Protein AF-A0A2H0CAC3-F1 (afdb_monomer_lite)

Structure (mmCIF, N/CA/C/O backbone):
data_AF-A0A2H0CAC3-F1
#
_entry.id   AF-A0A2H0CAC3-F1
#
loop_
_atom_site.group_PDB
_atom_site.id
_atom_site.type_symbol
_atom_site.label_atom_id
_atom_site.label_alt_id
_atom_site.label_comp_id
_atom_site.label_asym_id
_atom_site.label_entity_id
_atom_site.label_seq_id
_atom_site.pdbx_PDB_ins_code
_atom_site.Cartn_x
_atom_site.Cartn_y
_atom_site.Cartn_z
_atom_site.occupancy
_atom_site.B_iso_or_equiv
_atom_site.auth_seq_id
_atom_site.auth_comp_id
_atom_site.auth_asym_id
_atom_site.auth_atom_id
_atom_site.pdbx_PDB_model_num
ATOM 1 N N . MET A 1 1 ? -10.358 9.473 14.433 1.00 56.28 1 MET A N 1
ATOM 2 C CA . MET A 1 1 ? -10.907 9.591 13.057 1.00 56.28 1 MET A CA 1
ATOM 3 C C . MET A 1 1 ? -10.066 10.389 12.055 1.00 56.28 1 MET A C 1
ATOM 5 O O . MET A 1 1 ? -9.382 9.755 11.263 1.00 56.28 1 MET A O 1
ATOM 9 N N . LYS A 1 2 ? -10.074 11.737 12.055 1.00 62.16 2 LYS A N 1
ATOM 10 C CA . LYS A 1 2 ? -9.487 12.560 10.967 1.00 62.16 2 LYS A CA 1
ATOM 11 C C . LYS A 1 2 ? -8.041 12.180 10.608 1.00 62.16 2 LYS A C 1
ATOM 13 O O . LYS A 1 2 ? -7.744 11.921 9.451 1.00 62.16 2 LYS A O 1
ATOM 18 N N . LYS A 1 3 ? -7.162 12.042 11.608 1.00 69.75 3 LYS A N 1
ATOM 19 C CA . LYS A 1 3 ? -5.738 11.711 11.398 1.00 69.75 3 LYS A CA 1
ATOM 20 C C . LYS A 1 3 ? -5.499 10.351 10.714 1.00 69.75 3 LYS A C 1
ATOM 22 O O . LYS A 1 3 ? -4.533 10.241 9.973 1.00 69.75 3 LYS A O 1
ATOM 27 N N . LEU A 1 4 ? -6.343 9.336 10.943 1.00 68.31 4 LEU A N 1
ATOM 28 C CA . LEU A 1 4 ? -6.208 8.018 10.294 1.00 68.31 4 LEU A CA 1
ATOM 29 C C . LEU A 1 4 ? -6.630 8.098 8.821 1.00 68.31 4 LEU A C 1
ATOM 31 O O . LEU A 1 4 ? -5.912 7.634 7.944 1.00 68.31 4 LEU A O 1
ATOM 35 N N . ILE A 1 5 ? -7.757 8.768 8.563 1.00 70.94 5 ILE A N 1
ATOM 36 C CA . ILE A 1 5 ? -8.285 8.991 7.214 1.00 70.94 5 ILE A CA 1
ATOM 37 C C . ILE A 1 5 ? -7.288 9.809 6.382 1.00 70.94 5 ILE A C 1
ATOM 39 O O . ILE A 1 5 ? -6.946 9.397 5.281 1.00 70.94 5 ILE A O 1
ATOM 43 N N . TYR A 1 6 ? -6.738 10.903 6.927 1.00 71.75 6 TYR A N 1
ATOM 44 C CA . TYR A 1 6 ? -5.716 11.699 6.235 1.00 71.75 6 TYR A CA 1
ATOM 45 C C . TYR A 1 6 ? -4.440 10.901 5.944 1.00 71.75 6 TYR A C 1
ATOM 47 O O . TYR A 1 6 ? -3.885 11.040 4.860 1.00 71.75 6 TYR A O 1
ATOM 55 N N . LYS A 1 7 ? -3.991 10.039 6.869 1.00 70.62 7 LYS A N 1
ATOM 56 C CA . LYS A 1 7 ? -2.827 9.166 6.640 1.00 70.62 7 LYS A CA 1
ATOM 57 C C . LYS A 1 7 ? -3.083 8.139 5.538 1.00 70.62 7 LYS A C 1
ATOM 59 O O . LYS A 1 7 ? -2.216 7.953 4.694 1.00 70.62 7 LYS A O 1
ATOM 64 N N . ASN A 1 8 ? -4.264 7.522 5.516 1.00 71.31 8 ASN A N 1
ATOM 65 C CA . ASN A 1 8 ? -4.641 6.586 4.458 1.00 71.31 8 ASN A CA 1
ATOM 66 C C . ASN A 1 8 ? -4.751 7.286 3.098 1.00 71.31 8 ASN A C 1
ATOM 68 O O . ASN A 1 8 ? -4.200 6.792 2.124 1.00 71.31 8 ASN A O 1
ATOM 72 N N . ILE A 1 9 ? -5.401 8.452 3.035 1.00 75.69 9 ILE A N 1
ATOM 73 C CA . ILE A 1 9 ? -5.520 9.236 1.796 1.00 75.69 9 ILE A CA 1
ATOM 74 C C . ILE A 1 9 ? -4.135 9.664 1.297 1.00 75.69 9 ILE A C 1
ATOM 76 O O . ILE A 1 9 ? -3.822 9.445 0.133 1.00 75.69 9 ILE A O 1
ATOM 80 N N . ALA A 1 10 ? -3.279 10.207 2.168 1.00 71.38 10 ALA A N 1
ATOM 81 C CA . ALA A 1 10 ? -1.927 10.619 1.792 1.00 71.38 10 ALA A CA 1
ATOM 82 C C . ALA A 1 10 ? -1.077 9.442 1.288 1.00 71.38 10 ALA A C 1
ATOM 84 O O . ALA A 1 10 ? -0.361 9.583 0.302 1.00 71.38 10 ALA A O 1
ATOM 85 N N . ALA A 1 11 ? -1.180 8.277 1.929 1.00 68.81 11 ALA A N 1
ATOM 86 C CA . ALA A 1 11 ? -0.456 7.079 1.520 1.00 68.81 11 ALA A CA 1
ATOM 87 C C . ALA A 1 11 ? -0.989 6.482 0.206 1.00 68.81 11 ALA A C 1
ATOM 89 O O . ALA A 1 11 ? -0.193 6.029 -0.609 1.00 68.81 11 ALA A O 1
ATOM 90 N N . ILE A 1 12 ? -2.304 6.530 -0.040 1.00 73.75 12 ILE A N 1
ATOM 91 C CA . ILE A 1 12 ? -2.899 6.136 -1.327 1.00 73.75 12 ILE A CA 1
ATOM 92 C C . ILE A 1 12 ? -2.434 7.079 -2.441 1.00 73.75 12 ILE A C 1
ATOM 94 O O . ILE A 1 12 ? -2.011 6.613 -3.495 1.00 73.75 12 ILE A O 1
ATOM 98 N N . ILE A 1 13 ? -2.459 8.394 -2.199 1.00 75.25 13 ILE A N 1
ATOM 99 C CA . ILE A 1 13 ? -1.962 9.387 -3.159 1.00 75.25 13 ILE A CA 1
ATOM 100 C C . ILE A 1 13 ? -0.482 9.132 -3.451 1.00 75.25 13 ILE A C 1
ATOM 102 O O . ILE A 1 13 ? -0.104 9.067 -4.613 1.00 75.25 13 ILE A O 1
ATOM 106 N N . LEU A 1 14 ? 0.346 8.913 -2.425 1.00 73.81 14 LEU A N 1
ATOM 107 C CA . LEU A 1 14 ? 1.758 8.568 -2.604 1.00 73.81 14 LEU A CA 1
ATOM 108 C C . LEU A 1 14 ? 1.937 7.290 -3.429 1.00 73.81 14 LEU A C 1
ATOM 110 O O . LEU A 1 14 ? 2.750 7.291 -4.344 1.00 73.81 14 LEU A O 1
ATOM 114 N N . LEU A 1 15 ? 1.165 6.234 -3.163 1.00 73.44 15 LEU A N 1
ATOM 115 C CA . LEU A 1 15 ? 1.240 4.967 -3.901 1.00 73.44 15 LEU A CA 1
ATOM 116 C C . LEU A 1 15 ? 0.838 5.074 -5.374 1.00 73.44 15 LEU A C 1
ATOM 118 O O . LEU A 1 15 ? 1.261 4.234 -6.157 1.00 73.44 15 LEU A O 1
ATOM 122 N N . ILE A 1 16 ? 0.041 6.071 -5.756 1.00 75.12 16 ILE A N 1
ATOM 123 C CA . ILE A 1 16 ? -0.349 6.303 -7.155 1.00 75.12 16 ILE A CA 1
ATOM 124 C C . ILE A 1 16 ? 0.626 7.276 -7.827 1.00 75.12 16 ILE A C 1
ATOM 126 O O . ILE A 1 16 ? 1.103 7.025 -8.932 1.00 75.12 16 ILE A O 1
ATOM 130 N N . VAL A 1 17 ? 0.956 8.376 -7.146 1.00 74.44 17 VAL A N 1
ATOM 131 C CA . VAL A 1 17 ? 1.767 9.468 -7.695 1.00 74.44 17 VAL A CA 1
ATOM 132 C C . VAL A 1 17 ? 3.235 9.071 -7.841 1.00 74.44 17 VAL A C 1
ATOM 134 O O . VAL A 1 17 ? 3.840 9.430 -8.845 1.00 74.44 17 VAL A O 1
ATOM 137 N N . LEU A 1 18 ? 3.820 8.320 -6.896 1.00 71.88 18 LEU A N 1
ATOM 138 C CA . LEU A 1 18 ? 5.227 7.898 -6.994 1.00 71.88 18 LEU A CA 1
ATOM 139 C C . LEU A 1 18 ? 5.485 7.028 -8.227 1.00 71.88 18 LEU A C 1
ATOM 141 O O . LEU A 1 18 ? 6.379 7.376 -8.999 1.00 71.88 18 LEU A O 1
ATOM 145 N N . PRO A 1 19 ? 4.733 5.933 -8.455 1.00 70.19 19 PRO A N 1
ATOM 146 C CA . PRO A 1 19 ? 4.915 5.129 -9.655 1.00 70.19 19 PRO A CA 1
ATOM 147 C C . PRO A 1 19 ? 4.677 5.939 -10.922 1.00 70.19 19 PRO A C 1
ATOM 149 O O . PRO A 1 19 ? 5.508 5.894 -11.823 1.00 70.19 19 PRO A O 1
ATOM 152 N N . TRP A 1 20 ? 3.599 6.729 -10.967 1.00 76.12 20 TRP A N 1
ATOM 153 C CA . TRP A 1 20 ? 3.276 7.565 -12.122 1.00 76.12 20 TRP A CA 1
ATOM 154 C C . TRP A 1 20 ? 4.411 8.529 -12.479 1.00 76.12 20 TRP A C 1
ATOM 156 O O . TRP A 1 20 ? 4.874 8.549 -13.616 1.00 76.12 20 TRP A O 1
ATOM 166 N N . TYR A 1 21 ? 4.908 9.277 -11.492 1.00 73.81 21 TYR A N 1
ATOM 167 C CA . TYR A 1 21 ? 5.998 10.230 -11.678 1.00 73.81 21 TYR A CA 1
ATOM 168 C C . TYR A 1 21 ? 7.280 9.546 -12.164 1.00 73.81 21 TYR A C 1
ATOM 170 O O . TYR A 1 21 ? 7.972 10.079 -13.029 1.00 73.81 21 TYR A O 1
ATOM 178 N N . VAL A 1 22 ? 7.598 8.358 -11.640 1.00 69.06 22 VAL A N 1
ATOM 179 C CA . VAL A 1 22 ? 8.782 7.607 -12.077 1.00 69.06 22 VAL A CA 1
ATOM 180 C C . VAL A 1 22 ? 8.633 7.124 -13.521 1.00 69.06 22 VAL A C 1
ATOM 182 O O . VAL A 1 22 ? 9.576 7.280 -14.294 1.00 69.06 22 VAL A O 1
ATOM 185 N N . PHE A 1 23 ? 7.461 6.619 -13.919 1.00 71.06 23 PHE A N 1
ATOM 186 C CA . PHE A 1 23 ? 7.207 6.223 -15.309 1.00 71.06 23 PHE A CA 1
ATOM 187 C C . PHE A 1 23 ? 7.274 7.412 -16.276 1.00 71.06 23 PHE A C 1
ATOM 189 O O . PHE A 1 23 ? 7.910 7.323 -17.324 1.00 71.06 23 PHE A O 1
ATOM 196 N N . GLU A 1 24 ? 6.676 8.548 -15.917 1.00 68.75 24 GLU A N 1
ATOM 197 C CA . GLU A 1 24 ? 6.688 9.754 -16.750 1.00 68.75 24 GLU A CA 1
ATOM 198 C C . GLU A 1 24 ? 8.113 10.304 -16.933 1.00 68.75 24 GLU A C 1
ATOM 200 O O . GLU A 1 24 ? 8.494 10.738 -18.026 1.00 68.75 24 GLU A O 1
ATOM 205 N N . LYS A 1 25 ? 8.940 10.218 -15.882 1.00 65.31 25 LYS A N 1
ATOM 206 C CA . LYS A 1 25 ? 10.354 10.606 -15.921 1.00 65.31 25 LYS A CA 1
ATOM 207 C C . LYS A 1 25 ? 11.244 9.612 -16.662 1.00 65.31 25 LYS A C 1
ATOM 209 O O . LYS A 1 25 ? 12.176 10.075 -17.307 1.00 65.31 25 LYS A O 1
ATOM 214 N N . GLU A 1 26 ? 10.968 8.306 -16.644 1.00 60.12 26 GLU A N 1
ATOM 215 C CA . GLU A 1 26 ? 11.660 7.343 -17.525 1.00 60.12 26 GLU A CA 1
ATOM 216 C C . GLU A 1 26 ? 11.448 7.692 -19.009 1.00 60.12 26 GLU A C 1
ATOM 218 O O . GLU A 1 26 ? 12.387 7.617 -19.798 1.00 60.12 26 GLU A O 1
ATOM 223 N N . ILE A 1 27 ? 10.235 8.115 -19.387 1.00 63.88 27 ILE A N 1
ATOM 224 C CA . ILE A 1 27 ? 9.891 8.446 -20.781 1.00 63.88 27 ILE A CA 1
ATOM 225 C C . ILE A 1 27 ? 10.558 9.753 -21.233 1.00 63.88 27 ILE A C 1
ATOM 227 O O . ILE A 1 27 ? 11.013 9.860 -22.371 1.00 63.88 27 ILE A O 1
ATOM 231 N N . THR A 1 28 ? 10.617 10.764 -20.360 1.00 62.91 28 THR A N 1
ATOM 232 C CA . THR A 1 28 ? 11.141 12.098 -20.714 1.00 62.91 28 THR A CA 1
ATOM 233 C C . THR A 1 28 ? 12.637 12.263 -20.469 1.00 62.91 28 THR A C 1
ATOM 235 O O . THR A 1 28 ? 13.301 13.002 -21.197 1.00 62.91 28 THR A O 1
ATOM 238 N N . TRP A 1 29 ? 13.197 11.618 -19.446 1.00 60.19 29 TRP A N 1
ATOM 239 C CA . TRP A 1 29 ? 14.621 11.674 -19.132 1.00 60.19 29 TRP A CA 1
ATOM 240 C C . TRP A 1 29 ? 15.238 10.355 -19.563 1.00 60.19 29 TRP A C 1
ATOM 242 O O . TRP A 1 29 ? 15.234 9.384 -18.814 1.00 60.19 29 TRP A O 1
ATOM 252 N N . ASN A 1 30 ? 15.782 10.363 -20.780 1.00 55.62 30 ASN A 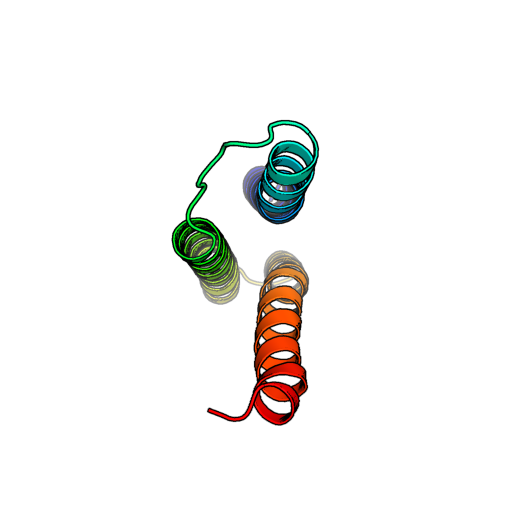N 1
ATOM 253 C CA . ASN A 1 30 ? 16.359 9.253 -21.549 1.00 55.62 30 ASN A CA 1
ATOM 254 C C . ASN A 1 30 ? 17.553 8.520 -20.871 1.00 55.62 30 ASN A C 1
ATOM 256 O O . ASN A 1 30 ? 18.453 8.035 -21.553 1.00 55.62 30 ASN A O 1
ATOM 260 N N . LYS A 1 31 ? 17.655 8.546 -19.534 1.00 52.31 31 LYS A N 1
ATOM 261 C CA . LYS A 1 31 ? 18.801 8.093 -18.739 1.00 52.31 31 LYS A CA 1
ATOM 262 C C . LYS A 1 31 ? 18.573 7.956 -17.227 1.00 52.31 31 LYS A C 1
ATOM 264 O O . LYS A 1 31 ? 19.556 7.720 -16.524 1.00 52.31 31 LYS A O 1
ATOM 269 N N . LEU A 1 32 ? 17.352 8.067 -16.685 1.00 53.66 32 LEU A N 1
ATOM 270 C CA . LEU A 1 32 ? 17.158 7.534 -15.331 1.00 53.66 32 LEU A CA 1
ATOM 271 C C . LEU A 1 32 ? 17.166 6.011 -15.451 1.00 53.66 32 LEU A C 1
ATOM 273 O O . LEU A 1 32 ? 16.149 5.406 -15.763 1.00 53.66 32 LEU A O 1
ATOM 277 N N . SER A 1 33 ? 18.311 5.381 -15.182 1.00 59.06 33 SER A N 1
ATOM 278 C CA . SER A 1 33 ? 18.388 3.948 -14.885 1.00 59.06 33 SER A CA 1
ATOM 279 C C . SER A 1 33 ? 17.752 3.684 -13.515 1.00 59.06 33 SER A C 1
ATOM 281 O O . SER A 1 33 ? 18.394 3.167 -12.597 1.00 59.06 33 SER A O 1
ATOM 283 N N . PHE A 1 34 ? 16.524 4.166 -13.321 1.00 59.91 34 PHE A N 1
ATOM 284 C CA . PHE A 1 34 ? 15.780 3.936 -12.107 1.00 59.91 34 PHE A CA 1
ATOM 285 C C . PHE A 1 34 ? 15.419 2.462 -12.112 1.00 59.91 34 PHE A C 1
ATOM 287 O O . PHE A 1 34 ? 14.648 1.988 -12.940 1.00 59.91 34 PHE A O 1
ATOM 294 N N . ASP A 1 35 ? 16.064 1.720 -11.224 1.00 67.94 35 ASP A N 1
ATOM 295 C CA . ASP A 1 35 ? 15.840 0.294 -11.087 1.00 67.94 35 ASP A CA 1
ATOM 296 C C . ASP A 1 35 ? 14.367 0.062 -10.724 1.00 67.94 35 ASP A C 1
ATOM 298 O O . ASP A 1 35 ? 13.926 0.344 -9.604 1.00 67.94 35 ASP A O 1
ATOM 302 N N . ARG A 1 36 ? 13.596 -0.433 -11.698 1.00 66.69 36 ARG A N 1
ATOM 303 C CA . ARG A 1 36 ? 12.173 -0.760 -11.550 1.00 66.69 36 ARG A CA 1
ATOM 304 C C . ARG A 1 36 ? 11.943 -1.704 -10.369 1.00 66.69 36 ARG A C 1
ATOM 306 O O . ARG A 1 36 ? 10.923 -1.590 -9.692 1.00 66.69 36 ARG A O 1
ATOM 313 N N . GLY A 1 37 ? 12.920 -2.557 -10.047 1.00 69.88 37 GLY A N 1
ATOM 314 C CA . GLY A 1 37 ? 12.901 -3.404 -8.857 1.00 69.88 37 GLY A CA 1
ATOM 315 C C . GLY A 1 37 ? 12.799 -2.601 -7.558 1.00 69.88 37 GLY A C 1
ATOM 316 O O . GLY A 1 37 ? 12.009 -2.944 -6.679 1.00 69.88 37 GLY A O 1
ATOM 317 N N . ARG A 1 38 ? 13.511 -1.472 -7.450 1.00 72.25 38 ARG A N 1
ATOM 318 C CA . ARG A 1 38 ? 13.440 -0.579 -6.278 1.00 72.25 38 ARG A CA 1
ATOM 319 C C . ARG A 1 38 ? 12.098 0.133 -6.171 1.00 72.25 38 ARG A C 1
ATOM 321 O O . ARG A 1 38 ? 11.602 0.305 -5.059 1.00 72.25 38 ARG A O 1
ATOM 328 N N . LEU A 1 39 ? 11.490 0.506 -7.300 1.00 75.25 39 LEU A N 1
ATOM 329 C CA . LEU A 1 39 ? 10.137 1.068 -7.312 1.00 75.25 39 LEU A CA 1
ATOM 330 C C . LEU A 1 39 ? 9.130 0.054 -6.756 1.00 75.25 39 LEU A C 1
ATOM 332 O O . LEU A 1 39 ? 8.343 0.396 -5.874 1.00 75.25 39 LEU A O 1
ATOM 336 N N . PHE A 1 40 ? 9.197 -1.201 -7.212 1.00 73.88 40 PHE A N 1
ATOM 337 C CA . P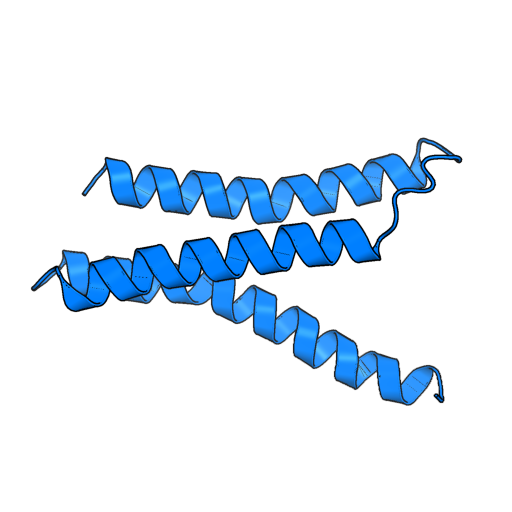HE A 1 40 ? 8.331 -2.260 -6.696 1.00 73.88 40 PHE A CA 1
ATOM 338 C C . PHE A 1 40 ? 8.546 -2.494 -5.205 1.00 73.88 40 PHE A C 1
ATOM 340 O O . PHE A 1 40 ? 7.566 -2.578 -4.471 1.00 73.88 40 PHE A O 1
ATOM 347 N N . ILE A 1 41 ? 9.794 -2.515 -4.727 1.00 79.31 41 ILE A N 1
ATOM 348 C CA . ILE A 1 41 ? 10.089 -2.634 -3.291 1.00 79.31 41 ILE A CA 1
ATOM 349 C C . ILE A 1 41 ? 9.423 -1.500 -2.494 1.00 79.31 41 ILE A C 1
ATOM 351 O O . ILE A 1 41 ? 8.759 -1.769 -1.494 1.00 79.31 41 ILE A O 1
ATOM 355 N N . ILE A 1 42 ? 9.535 -0.245 -2.944 1.00 80.06 42 ILE A N 1
ATOM 356 C CA . ILE A 1 42 ? 8.905 0.908 -2.274 1.00 80.06 42 ILE A CA 1
ATOM 357 C C . ILE A 1 42 ? 7.377 0.770 -2.256 1.00 80.06 42 ILE A C 1
ATOM 359 O O . ILE A 1 42 ? 6.749 1.001 -1.221 1.00 80.06 42 ILE A O 1
ATOM 363 N N . VAL A 1 43 ? 6.777 0.357 -3.376 1.00 80.75 43 VAL A N 1
ATOM 364 C CA . VAL A 1 43 ? 5.329 0.130 -3.487 1.00 80.75 43 VAL A CA 1
ATOM 365 C C . VAL A 1 43 ? 4.878 -0.976 -2.532 1.00 80.75 43 VAL A C 1
ATOM 367 O O . VAL A 1 43 ? 3.936 -0.770 -1.767 1.00 80.75 43 VAL A O 1
ATOM 370 N N . TYR A 1 44 ? 5.577 -2.113 -2.495 1.00 82.44 44 TYR A N 1
ATOM 371 C CA . TYR A 1 44 ? 5.269 -3.215 -1.581 1.00 82.44 44 TYR A CA 1
ATOM 372 C C . TYR A 1 44 ? 5.384 -2.804 -0.111 1.00 82.44 44 TYR A C 1
ATOM 374 O O . TYR A 1 44 ? 4.496 -3.126 0.681 1.00 82.44 44 TYR A O 1
ATOM 382 N N . ILE A 1 45 ? 6.420 -2.043 0.259 1.00 84.62 45 ILE A N 1
ATOM 383 C CA . ILE A 1 45 ? 6.569 -1.500 1.618 1.00 84.62 45 ILE A CA 1
ATOM 384 C C . ILE A 1 45 ? 5.396 -0.566 1.956 1.00 84.62 45 ILE A C 1
ATOM 386 O O . ILE A 1 45 ? 4.823 -0.667 3.043 1.00 84.62 45 ILE A O 1
ATOM 390 N N . GLY A 1 46 ? 4.999 0.310 1.029 1.00 81.25 46 GLY A N 1
ATOM 391 C CA . GLY A 1 46 ? 3.866 1.221 1.210 1.00 81.25 46 GLY A CA 1
ATOM 392 C C . GLY A 1 46 ? 2.535 0.488 1.407 1.00 81.25 46 GLY A C 1
ATOM 393 O O . GLY A 1 46 ? 1.770 0.818 2.317 1.00 81.25 46 GLY A O 1
ATOM 394 N N . ILE A 1 47 ? 2.286 -0.551 0.608 1.00 84.38 47 ILE A N 1
ATOM 395 C CA . ILE A 1 47 ? 1.117 -1.430 0.735 1.00 84.38 47 ILE A CA 1
ATOM 396 C C . ILE A 1 47 ? 1.126 -2.149 2.087 1.00 84.38 47 ILE A C 1
ATOM 398 O O . ILE A 1 47 ? 0.121 -2.122 2.798 1.00 84.38 47 ILE A O 1
ATOM 402 N N . ALA A 1 48 ? 2.247 -2.768 2.467 1.00 84.81 48 ALA A N 1
ATOM 403 C CA . ALA A 1 48 ? 2.370 -3.487 3.733 1.00 84.81 48 ALA A CA 1
ATOM 404 C C . ALA A 1 48 ? 2.122 -2.560 4.933 1.00 84.81 48 ALA A C 1
ATOM 406 O O . ALA A 1 48 ? 1.395 -2.919 5.861 1.00 84.81 48 ALA A O 1
ATOM 407 N N . TYR A 1 49 ? 2.654 -1.336 4.886 1.00 84.44 49 TYR A N 1
ATOM 408 C CA . TYR A 1 49 ? 2.420 -0.320 5.908 1.00 84.44 49 TYR A CA 1
ATOM 409 C C . TYR A 1 49 ? 0.942 0.086 6.004 1.00 84.44 49 TYR A C 1
ATOM 411 O O . TYR A 1 49 ? 0.386 0.160 7.104 1.00 84.44 49 TYR A O 1
ATOM 419 N N . LEU A 1 50 ? 0.278 0.305 4.864 1.00 83.44 50 LEU A N 1
ATOM 420 C CA . LEU A 1 50 ? -1.152 0.617 4.817 1.00 83.44 50 LEU A CA 1
ATOM 421 C C . LEU A 1 50 ? -2.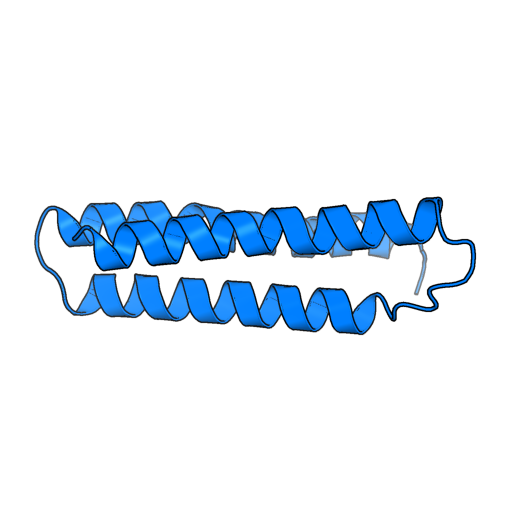014 -0.520 5.363 1.00 83.44 50 LEU A C 1
ATOM 423 O O . LEU A 1 50 ? -2.930 -0.273 6.151 1.00 83.44 50 LEU A O 1
ATOM 427 N N . LEU A 1 51 ? -1.719 -1.761 4.980 1.00 84.94 51 LEU A N 1
ATOM 428 C CA . LEU A 1 51 ? -2.416 -2.932 5.500 1.00 84.94 51 LEU A CA 1
ATOM 429 C C . LEU A 1 51 ? -2.231 -3.040 7.011 1.00 84.94 51 LEU A C 1
ATOM 431 O O . LEU A 1 51 ? -3.216 -3.176 7.731 1.00 84.94 51 LEU A O 1
ATOM 435 N N . TYR A 1 52 ? -1.004 -2.883 7.508 1.00 85.50 52 TYR A N 1
ATOM 436 C CA . TYR A 1 52 ? -0.719 -2.908 8.940 1.00 85.50 52 TYR A CA 1
ATOM 437 C C . TYR A 1 52 ? -1.518 -1.852 9.716 1.00 85.50 52 TYR A C 1
ATOM 439 O O . TYR A 1 52 ? -2.157 -2.176 10.719 1.00 85.50 52 TYR A O 1
ATOM 447 N N . LEU A 1 53 ? -1.535 -0.598 9.250 1.00 83.94 53 LEU A N 1
ATOM 448 C CA . LEU A 1 53 ? -2.288 0.472 9.911 1.00 83.94 53 LEU A CA 1
ATOM 449 C C . LEU A 1 53 ? -3.790 0.179 9.958 1.00 83.94 53 LEU A C 1
ATOM 451 O O . LEU A 1 53 ? -4.417 0.375 11.002 1.00 83.94 53 LEU A O 1
ATOM 455 N N . ASN A 1 54 ? -4.364 -0.295 8.851 1.00 81.88 54 ASN A N 1
ATOM 456 C CA . ASN A 1 54 ? -5.797 -0.559 8.772 1.00 81.88 54 ASN A CA 1
ATOM 457 C C . ASN A 1 54 ? -6.199 -1.830 9.532 1.00 81.88 54 ASN A C 1
ATOM 459 O O . ASN A 1 54 ? -7.214 -1.814 10.222 1.00 81.88 54 ASN A O 1
ATOM 463 N N . ILE A 1 55 ? -5.385 -2.890 9.516 1.00 84.06 55 ILE A N 1
ATOM 464 C CA . ILE A 1 55 ? -5.603 -4.100 10.327 1.00 84.06 55 ILE A CA 1
ATOM 465 C C . ILE A 1 55 ? -5.492 -3.771 11.819 1.00 84.06 55 ILE A C 1
ATOM 467 O O . ILE A 1 55 ? -6.351 -4.161 12.608 1.00 84.06 55 ILE A O 1
ATOM 471 N N . ARG A 1 56 ? -4.487 -2.992 12.230 1.00 84.44 56 ARG A N 1
ATOM 472 C CA . ARG A 1 56 ? -4.366 -2.552 13.625 1.00 84.44 56 ARG A CA 1
ATOM 473 C C . ARG A 1 56 ? -5.577 -1.721 14.052 1.00 84.44 56 ARG A C 1
ATOM 475 O O . ARG A 1 56 ? -6.124 -1.954 15.128 1.00 84.44 56 ARG A O 1
ATOM 482 N N . ALA A 1 57 ? -6.028 -0.796 13.205 1.00 80.12 57 ALA A N 1
ATOM 483 C CA . ALA A 1 57 ? -7.237 -0.013 13.454 1.00 80.12 57 ALA A CA 1
ATOM 484 C C . ALA A 1 57 ? -8.505 -0.886 13.508 1.00 80.12 57 ALA A C 1
ATOM 486 O O . ALA A 1 57 ? -9.414 -0.585 14.278 1.00 80.12 57 ALA A O 1
ATOM 487 N N . LEU A 1 58 ? -8.557 -1.976 12.738 1.00 82.81 58 LEU A N 1
ATOM 488 C CA . LEU A 1 58 ? -9.654 -2.944 12.751 1.00 82.81 58 LEU A CA 1
ATOM 489 C C . LEU A 1 58 ? -9.748 -3.702 14.081 1.00 82.81 58 LEU A C 1
ATOM 491 O O . LEU A 1 58 ? -10.851 -3.959 14.559 1.00 82.81 58 LEU A O 1
ATOM 495 N N . ILE A 1 59 ? -8.598 -4.073 14.650 1.00 83.81 59 ILE A N 1
ATOM 496 C CA . ILE A 1 59 ? -8.506 -4.823 15.910 1.00 83.81 59 ILE A CA 1
ATOM 497 C C . ILE A 1 59 ? -8.806 -3.912 17.107 1.00 83.81 59 ILE A C 1
ATOM 499 O O . ILE A 1 59 ? -9.475 -4.330 18.049 1.00 83.81 59 ILE A O 1
ATOM 503 N N . GLN A 1 60 ? -8.317 -2.669 17.078 1.00 84.12 60 GLN A N 1
ATOM 504 C CA . GLN A 1 60 ? -8.405 -1.753 18.219 1.00 84.12 60 GLN A CA 1
ATOM 505 C C . GLN A 1 60 ? -9.744 -1.011 18.317 1.00 84.12 60 GLN A C 1
ATOM 507 O O . GLN A 1 60 ? -10.180 -0.703 19.426 1.00 84.12 60 GLN A O 1
ATOM 512 N N . ASN A 1 61 ? -10.414 -0.731 17.194 1.00 82.44 61 ASN A N 1
ATOM 513 C CA . ASN A 1 61 ? -11.612 0.109 17.190 1.00 82.44 61 ASN A CA 1
ATOM 514 C C . ASN A 1 61 ? -12.906 -0.714 17.068 1.00 82.44 61 ASN A C 1
ATOM 516 O O . ASN A 1 61 ? -12.971 -1.725 16.366 1.00 82.44 61 ASN A O 1
ATOM 520 N N . ARG A 1 62 ? -13.984 -0.251 17.716 1.00 80.69 62 ARG A N 1
ATOM 521 C CA . ARG A 1 62 ? -15.336 -0.835 17.619 1.00 80.69 62 ARG A CA 1
ATOM 522 C C . ARG A 1 62 ? -16.285 0.112 16.874 1.00 80.69 62 ARG A C 1
ATOM 524 O O . ARG A 1 62 ? -16.088 1.321 16.851 1.00 80.69 62 ARG A O 1
ATOM 531 N N . GLY A 1 63 ? -17.330 -0.440 16.256 1.00 80.44 63 GLY A N 1
ATOM 532 C CA . GLY A 1 63 ? -18.377 0.348 15.594 1.00 80.44 63 GLY A CA 1
ATOM 533 C C . GLY A 1 63 ? -17.970 0.921 14.229 1.00 80.44 63 GLY A C 1
ATOM 534 O O . GLY A 1 63 ? -17.448 0.206 13.373 1.00 80.44 63 GLY A O 1
ATOM 535 N N . LEU A 1 64 ? -18.265 2.202 13.994 1.00 76.69 64 LEU A N 1
ATOM 536 C CA . LEU A 1 64 ? -18.155 2.846 12.677 1.00 76.69 64 LEU A CA 1
ATOM 537 C C . LEU A 1 64 ? -16.701 2.964 12.191 1.00 76.69 64 LEU A C 1
ATOM 539 O O . LEU A 1 64 ? -16.421 2.794 11.007 1.00 76.69 64 LEU A O 1
ATOM 543 N N . GLU A 1 65 ? -15.760 3.158 13.114 1.00 71.75 65 GLU A N 1
ATOM 544 C CA . GLU A 1 65 ? -14.326 3.231 12.813 1.00 71.75 65 GLU A CA 1
ATOM 545 C C . GLU A 1 65 ? -13.772 1.906 12.272 1.00 71.75 65 GLU A C 1
ATOM 547 O O . GLU A 1 65 ? -12.910 1.906 11.394 1.00 71.75 65 GLU A O 1
ATOM 552 N N . ARG A 1 66 ? -14.327 0.775 12.728 1.00 77.62 66 ARG A N 1
ATOM 553 C CA . ARG A 1 66 ? -13.991 -0.554 12.206 1.00 77.62 66 ARG A CA 1
ATOM 554 C C . ARG A 1 66 ? -14.406 -0.684 10.741 1.00 77.62 66 ARG A C 1
ATOM 556 O O . ARG A 1 66 ? -13.617 -1.158 9.933 1.00 77.62 66 ARG A O 1
ATOM 563 N N . LYS A 1 67 ? -15.609 -0.217 10.380 1.00 79.31 67 LYS A N 1
ATOM 564 C CA . LYS A 1 67 ? -16.102 -0.245 8.988 1.00 79.31 67 LYS A CA 1
ATOM 565 C C . LYS A 1 67 ? -15.226 0.598 8.059 1.00 79.31 67 LYS A C 1
ATOM 567 O O . LYS A 1 67 ? -14.912 0.164 6.956 1.00 79.31 67 LYS A O 1
ATOM 572 N N . VAL A 1 68 ? -14.795 1.772 8.523 1.00 79.00 68 VAL A N 1
ATOM 573 C CA . VAL A 1 68 ? -13.889 2.646 7.764 1.00 79.00 68 VAL A CA 1
ATOM 574 C C . VAL A 1 68 ? -12.531 1.974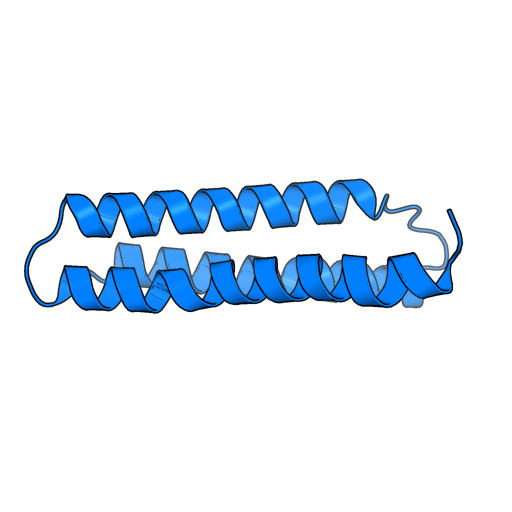 7.558 1.00 79.00 68 VAL A C 1
ATOM 576 O O . VAL A 1 68 ? -12.028 1.969 6.440 1.00 79.00 68 VAL A O 1
ATOM 579 N N . ALA A 1 69 ? -11.963 1.351 8.594 1.00 78.88 69 ALA A N 1
ATOM 580 C CA . ALA A 1 69 ? -10.715 0.603 8.462 1.00 78.88 69 ALA A CA 1
ATOM 581 C C . ALA A 1 69 ? -10.829 -0.537 7.431 1.00 78.88 69 ALA A C 1
ATOM 583 O O . ALA A 1 69 ? -9.940 -0.668 6.598 1.00 78.88 69 ALA A O 1
ATOM 584 N N . VAL A 1 70 ? -11.937 -1.296 7.418 1.00 80.69 70 VAL A N 1
ATOM 585 C CA . VAL A 1 70 ? -12.194 -2.322 6.382 1.00 80.69 70 VAL A CA 1
ATOM 586 C C . VAL A 1 70 ? -12.198 -1.710 4.983 1.00 80.69 70 VAL A C 1
ATOM 588 O O . VAL A 1 70 ? -11.543 -2.235 4.088 1.00 80.69 70 VAL A O 1
ATOM 591 N N . LEU A 1 71 ? -12.897 -0.588 4.789 1.00 83.62 71 LEU A N 1
ATOM 592 C CA . LEU A 1 71 ? -12.976 0.072 3.484 1.00 83.62 71 LEU A CA 1
ATOM 593 C C . LEU A 1 71 ? -11.584 0.475 2.969 1.00 83.62 71 LEU A C 1
ATOM 595 O O . LEU A 1 71 ? -11.283 0.301 1.793 1.00 83.62 71 LEU A O 1
ATOM 599 N N . PHE A 1 72 ? -10.713 0.960 3.856 1.00 80.94 72 PHE A N 1
ATOM 600 C CA . PHE A 1 72 ? -9.352 1.374 3.507 1.00 80.94 72 PHE A CA 1
ATOM 601 C C . PHE A 1 72 ? -8.356 0.217 3.317 1.00 80.94 72 PHE A C 1
ATOM 603 O O . PHE A 1 72 ? -7.250 0.458 2.835 1.00 80.94 72 PHE A O 1
ATOM 610 N N . ILE A 1 73 ? -8.732 -1.029 3.622 1.00 82.62 73 ILE A N 1
ATOM 611 C CA . ILE A 1 73 ? -7.959 -2.225 3.235 1.00 82.62 73 ILE A CA 1
ATOM 612 C C . ILE A 1 73 ? -8.145 -2.532 1.743 1.00 82.62 73 ILE A C 1
ATOM 614 O O . ILE A 1 73 ? -7.240 -3.070 1.112 1.00 82.62 73 ILE A O 1
ATOM 618 N N . ILE A 1 74 ? -9.287 -2.163 1.156 1.00 80.6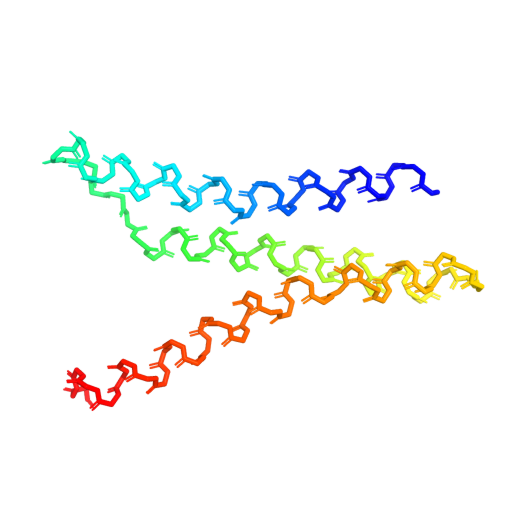2 74 ILE A N 1
ATOM 619 C CA . ILE A 1 74 ? -9.627 -2.527 -0.225 1.00 80.62 74 ILE A CA 1
ATOM 620 C C . ILE A 1 74 ? -8.608 -1.967 -1.236 1.00 80.62 74 ILE A C 1
ATOM 622 O O . ILE A 1 74 ? -8.089 -2.760 -2.019 1.00 80.62 74 ILE A O 1
ATOM 626 N N . PRO A 1 75 ? -8.238 -0.667 -1.223 1.00 81.25 75 PRO A N 1
ATOM 627 C CA . PRO A 1 75 ? -7.277 -0.131 -2.188 1.00 81.25 75 PRO A CA 1
ATOM 628 C C . PRO A 1 75 ? -5.911 -0.842 -2.195 1.00 81.25 75 PRO A C 1
ATOM 630 O O . PRO A 1 75 ? -5.504 -1.286 -3.267 1.00 81.25 75 PRO A O 1
ATOM 633 N N . PRO A 1 76 ? -5.195 -1.023 -1.063 1.00 80.62 76 PRO A N 1
ATOM 634 C CA . PRO A 1 76 ? -3.907 -1.718 -1.085 1.00 80.62 76 PRO A CA 1
ATOM 635 C C . PRO A 1 76 ? -4.028 -3.190 -1.512 1.00 80.62 76 PRO A C 1
ATOM 637 O O . PRO A 1 76 ? -3.130 -3.694 -2.183 1.00 80.62 76 PRO A O 1
ATOM 640 N N . VAL A 1 77 ? -5.139 -3.870 -1.198 1.00 82.69 77 VAL A N 1
ATOM 641 C CA . VAL A 1 77 ? -5.399 -5.238 -1.689 1.00 82.69 77 VAL A CA 1
ATOM 642 C C . VAL A 1 77 ? -5.601 -5.262 -3.204 1.00 82.69 77 VAL A C 1
ATOM 644 O O . VAL A 1 77 ? -5.052 -6.134 -3.871 1.00 82.69 77 VAL A O 1
ATOM 647 N N . LEU A 1 78 ? -6.340 -4.302 -3.768 1.00 82.69 78 LEU A N 1
ATOM 648 C CA . LEU A 1 78 ? -6.521 -4.201 -5.219 1.00 82.69 78 LEU A CA 1
ATOM 649 C C . LEU A 1 78 ? -5.195 -3.959 -5.944 1.00 82.69 78 LEU A C 1
ATOM 651 O O . LEU A 1 78 ? -4.964 -4.555 -6.992 1.00 82.69 78 LEU A O 1
ATOM 655 N N . VAL A 1 79 ? -4.306 -3.142 -5.372 1.00 81.00 79 VAL A N 1
ATOM 656 C CA . VAL A 1 79 ? -2.964 -2.933 -5.933 1.00 81.00 79 VAL A CA 1
ATOM 657 C C . VAL A 1 79 ? -2.160 -4.239 -5.914 1.00 81.00 79 VAL A C 1
ATOM 659 O O . VAL A 1 79 ? -1.565 -4.589 -6.930 1.00 81.00 79 VAL A O 1
ATOM 662 N N . LEU A 1 80 ? -2.188 -5.008 -4.817 1.00 81.94 80 LEU A N 1
ATOM 663 C CA . LEU A 1 80 ? -1.546 -6.333 -4.772 1.00 81.94 80 LEU A CA 1
ATOM 664 C C . LEU A 1 80 ? -2.108 -7.282 -5.831 1.00 81.94 80 LEU A C 1
ATOM 666 O O . LEU A 1 80 ? -1.340 -7.927 -6.539 1.00 81.94 80 LEU A O 1
ATOM 670 N N . LEU A 1 81 ? -3.435 -7.355 -5.957 1.00 82.12 81 LEU A N 1
ATOM 671 C CA . LEU A 1 81 ? -4.088 -8.204 -6.951 1.00 82.12 81 LEU A CA 1
ATOM 672 C C . LEU A 1 81 ? -3.701 -7.801 -8.372 1.00 82.12 81 LEU A C 1
ATOM 674 O O . LEU A 1 81 ? -3.396 -8.674 -9.175 1.00 82.12 81 LEU A O 1
ATOM 678 N N . PHE A 1 82 ? -3.650 -6.502 -8.672 1.00 81.44 82 PHE A N 1
ATOM 679 C CA . PHE A 1 82 ? -3.198 -6.009 -9.971 1.00 81.44 82 PHE A CA 1
ATOM 680 C C . PHE A 1 82 ? -1.773 -6.479 -10.294 1.00 81.44 82 PHE A C 1
ATOM 682 O O . PHE A 1 82 ? -1.526 -6.969 -11.393 1.00 81.44 82 PHE A O 1
ATOM 689 N N . PHE A 1 83 ? -0.850 -6.405 -9.329 1.00 78.38 83 PHE A N 1
ATOM 690 C CA . PHE A 1 83 ? 0.523 -6.880 -9.517 1.00 78.38 83 PHE A CA 1
ATOM 691 C C . PHE A 1 83 ? 0.624 -8.396 -9.675 1.00 78.38 83 PHE A C 1
ATOM 693 O O . PHE A 1 83 ? 1.346 -8.863 -10.553 1.00 78.38 83 PHE A O 1
ATOM 700 N N . ILE A 1 84 ? -0.102 -9.166 -8.862 1.00 79.88 84 ILE A N 1
ATOM 701 C CA . ILE A 1 84 ? -0.113 -10.633 -8.934 1.00 79.88 84 ILE A CA 1
ATOM 702 C C . ILE A 1 84 ? -0.702 -11.095 -10.272 1.00 79.88 84 ILE A C 1
ATOM 704 O O . ILE A 1 84 ? -0.107 -11.924 -10.956 1.00 79.88 84 ILE A O 1
ATOM 708 N N . LEU A 1 85 ? -1.847 -10.538 -10.673 1.00 79.88 85 LEU A N 1
ATOM 709 C CA . LEU A 1 85 ? -2.494 -10.862 -11.944 1.00 79.88 85 LEU A CA 1
ATOM 710 C C . LEU A 1 85 ? -1.642 -10.422 -13.133 1.00 79.88 85 LEU A C 1
ATOM 712 O O . LEU A 1 85 ? -1.514 -11.180 -14.087 1.00 79.88 85 LEU A O 1
ATOM 716 N N . GLY A 1 86 ? -1.016 -9.244 -13.061 1.00 75.62 86 GLY A N 1
ATOM 717 C CA . GLY A 1 86 ? -0.047 -8.797 -14.057 1.00 75.62 86 GLY A CA 1
ATOM 718 C C . GLY A 1 86 ? 1.124 -9.769 -14.172 1.00 75.62 86 GLY A C 1
ATOM 719 O O . GLY A 1 86 ? 1.459 -10.194 -15.273 1.00 75.62 86 GLY A O 1
ATOM 720 N N . TYR A 1 87 ? 1.698 -10.201 -13.046 1.00 75.75 87 TYR A N 1
ATOM 721 C CA . TYR A 1 87 ? 2.767 -11.195 -13.048 1.00 75.75 87 TYR A CA 1
ATOM 722 C C . TYR A 1 87 ? 2.338 -12.488 -13.749 1.00 75.75 87 TYR A C 1
ATOM 724 O O . TYR A 1 87 ? 3.043 -12.919 -14.650 1.00 75.75 87 TYR A O 1
ATOM 732 N N . PHE A 1 88 ? 1.181 -13.068 -13.411 1.00 77.62 88 PHE A N 1
ATOM 733 C CA . PHE A 1 88 ? 0.693 -14.291 -14.065 1.00 77.62 88 PHE A CA 1
ATOM 734 C C . PHE A 1 88 ? 0.336 -14.097 -15.546 1.00 77.62 88 PHE A C 1
ATOM 736 O O . PHE A 1 88 ? 0.590 -14.983 -16.358 1.00 77.62 88 PHE A O 1
ATOM 743 N N . ALA A 1 89 ? -0.238 -12.949 -15.910 1.00 75.44 89 ALA A N 1
ATOM 744 C CA . ALA A 1 89 ? -0.608 -12.649 -17.290 1.00 75.44 89 ALA A CA 1
ATOM 745 C C . ALA A 1 89 ? 0.623 -12.493 -18.196 1.00 75.44 89 ALA A C 1
ATOM 747 O O . ALA A 1 89 ? 0.596 -12.924 -19.347 1.00 75.44 89 ALA A O 1
ATOM 748 N N . PHE A 1 90 ? 1.706 -11.900 -17.685 1.00 67.56 90 PHE A N 1
ATOM 749 C CA . PHE A 1 90 ? 2.916 -11.643 -18.466 1.00 67.56 90 PHE A CA 1
ATOM 750 C C . PHE A 1 90 ? 3.990 -12.730 -18.318 1.00 67.56 90 PHE A C 1
ATOM 752 O O . PHE A 1 90 ? 4.749 -12.934 -19.262 1.00 67.56 90 PHE A O 1
ATOM 759 N N . SER A 1 91 ? 4.026 -13.486 -17.214 1.00 60.22 91 SER A N 1
ATOM 760 C CA . SER A 1 91 ? 4.963 -14.609 -17.045 1.00 60.22 91 SER A CA 1
ATOM 761 C C . SER A 1 91 ? 4.704 -15.743 -18.038 1.00 60.22 91 SER A C 1
ATOM 763 O O . SER A 1 91 ? 5.653 -16.378 -18.489 1.00 60.22 91 SER A O 1
ATOM 765 N N . GLY A 1 92 ?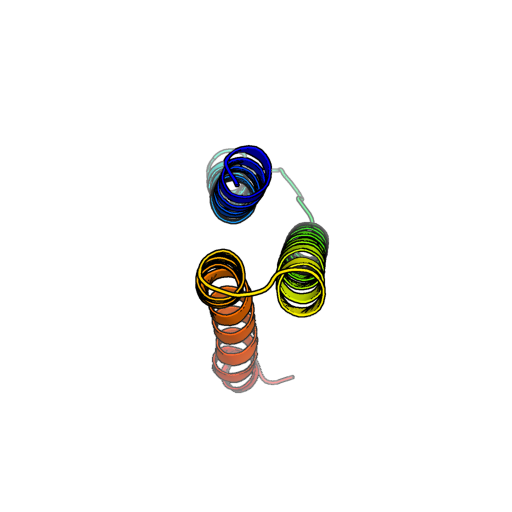 3.449 -15.941 -18.457 1.00 55.69 92 GLY A N 1
ATOM 766 C CA . GLY A 1 92 ? 3.098 -16.876 -19.529 1.00 55.69 92 GLY A CA 1
ATOM 767 C C . GLY A 1 92 ? 3.491 -16.410 -20.939 1.00 55.69 92 GLY A C 1
ATOM 768 O O . GLY A 1 92 ? 3.622 -17.243 -21.830 1.00 55.69 92 GLY A O 1
ATOM 769 N N . PHE A 1 93 ? 3.709 -15.106 -21.154 1.00 50.97 93 PHE A N 1
ATOM 770 C CA . PHE A 1 93 ? 4.108 -14.547 -22.454 1.00 50.97 93 PHE A CA 1
ATOM 771 C C . PHE A 1 93 ? 5.627 -14.448 -22.637 1.00 50.97 93 PHE A C 1
ATOM 773 O O . PHE A 1 93 ? 6.099 -14.474 -23.771 1.00 50.97 93 PHE A O 1
ATOM 780 N N . THR A 1 94 ? 6.398 -14.318 -21.552 1.00 45.97 94 THR A N 1
ATOM 781 C CA . THR A 1 94 ? 7.851 -14.089 -21.633 1.00 45.97 94 THR A CA 1
ATOM 782 C C . THR A 1 94 ? 8.713 -15.340 -21.492 1.00 45.97 94 THR A C 1
ATOM 784 O O . THR A 1 94 ? 9.925 -15.197 -21.578 1.00 45.97 94 THR A O 1
ATOM 787 N N . GLY A 1 95 ? 8.127 -16.531 -21.304 1.00 44.25 95 GLY A N 1
ATOM 788 C CA . GLY A 1 95 ? 8.851 -17.809 -21.344 1.00 44.25 95 GLY A CA 1
ATOM 789 C C . GLY A 1 95 ? 10.148 -17.801 -20.531 1.00 44.25 95 GLY A C 1
ATOM 790 O O . GLY A 1 95 ? 11.229 -17.887 -21.109 1.00 44.25 95 GLY A O 1
ATOM 791 N N . PHE A 1 96 ? 10.036 -17.649 -19.210 1.00 44.91 96 PHE A N 1
ATOM 792 C CA . PHE A 1 96 ? 11.087 -18.138 -18.316 1.00 44.91 96 PHE A CA 1
ATOM 793 C C . PHE A 1 96 ? 10.905 -19.640 -18.106 1.00 44.91 96 PHE A C 1
ATOM 795 O O . PHE A 1 96 ? 9.732 -20.065 -17.987 1.00 44.91 96 PHE A O 1
#

Sequence (96 aa):
MKKLIYKNIAAIILLIVLPWYVFEKEITWNKLSFDRGRLFIIVYIGIAYLLYLNIRALIQNRGLERKVAVLFIIPPVLVLLFFILGYFAFSGFTGF

Foldseek 3Di:
DVVLVVVLVVLLCCLVVVVVVVVVCVVVVVDPPPPVVVVVVVNVVSLVVQLVSLVVQLVPDDDPSNVVSVVSNVSSVVVVVVVVVVCVVCVVVPPD

pLDDT: mean 73.59, std 9.98, range [44.25, 85.5]

Radius of gyration: 16.25 Å; chains: 1; bounding box: 37×31×41 Å

Secondary structure (DSSP, 8-state):
-HHHHHHHHHHHHHHHHHHHHHHHHHHHSTT----HHHHHHHHHHHHHHHHHHHHHHHHH--THHHHHHHHHHHHHHHHHHHHHHHHHHHHHHHT-